Protein AF-A0AAI8MPD8-F1 (afdb_monomer)

Structure (mmCIF, N/CA/C/O backbone):
data_AF-A0AAI8MPD8-F1
#
_entry.id   AF-A0AAI8MPD8-F1
#
loop_
_atom_site.group_PDB
_atom_site.id
_atom_site.type_symbol
_atom_site.label_atom_id
_atom_site.label_alt_id
_atom_site.label_comp_id
_atom_site.label_asym_id
_atom_site.label_entity_id
_atom_site.label_seq_id
_atom_site.pdbx_PDB_ins_code
_atom_site.Cartn_x
_atom_site.Cartn_y
_atom_site.Cartn_z
_atom_site.occupancy
_atom_site.B_iso_or_equiv
_atom_site.auth_seq_id
_atom_site.auth_comp_id
_atom_site.auth_asym_id
_atom_site.auth_atom_id
_atom_site.pdbx_PDB_model_num
ATOM 1 N N . MET A 1 1 ? -17.912 -0.265 3.922 1.00 94.62 1 MET A N 1
ATOM 2 C CA . MET A 1 1 ? -16.822 -0.918 3.163 1.00 94.62 1 MET A CA 1
ATOM 3 C C . MET A 1 1 ? -15.477 -0.473 3.708 1.00 94.62 1 MET A C 1
ATOM 5 O O . MET A 1 1 ? -15.314 0.717 3.981 1.00 94.62 1 MET A O 1
ATOM 9 N N . ARG A 1 2 ? -14.528 -1.399 3.828 1.00 98.38 2 ARG A N 1
ATOM 10 C CA . ARG A 1 2 ? -13.138 -1.128 4.210 1.00 98.38 2 ARG A CA 1
ATOM 11 C C . ARG A 1 2 ? -12.193 -1.411 3.043 1.00 98.38 2 ARG A C 1
ATOM 13 O O . ARG A 1 2 ? -12.148 -2.532 2.544 1.00 98.38 2 ARG A O 1
ATOM 20 N N 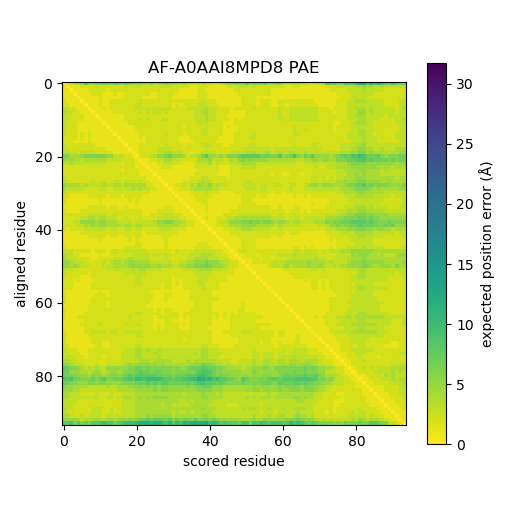. LEU A 1 3 ? -11.462 -0.393 2.601 1.00 98.50 3 LEU A N 1
ATOM 21 C CA . LEU A 1 3 ? -10.522 -0.464 1.481 1.00 98.50 3 LEU A CA 1
ATOM 22 C C . LEU A 1 3 ? -9.086 -0.376 2.000 1.00 98.50 3 LEU A C 1
ATOM 24 O O . LEU A 1 3 ? -8.764 0.555 2.731 1.00 98.50 3 LEU A O 1
ATOM 28 N N . GLY A 1 4 ? -8.222 -1.300 1.592 1.00 98.44 4 GLY A N 1
ATOM 29 C CA . GLY A 1 4 ? -6.776 -1.177 1.751 1.00 98.44 4 GLY A CA 1
ATOM 30 C C . GLY A 1 4 ? -6.140 -0.605 0.488 1.00 98.44 4 GLY A C 1
ATOM 31 O O . GLY A 1 4 ? -6.438 -1.066 -0.613 1.00 98.44 4 GLY A O 1
ATOM 32 N N . ILE A 1 5 ? -5.262 0.381 0.638 1.00 98.44 5 ILE A N 1
ATOM 33 C CA . ILE A 1 5 ? -4.397 0.877 -0.432 1.00 98.44 5 ILE A CA 1
ATOM 34 C C . ILE A 1 5 ? -2.954 0.693 0.020 1.00 98.44 5 ILE A C 1
ATOM 36 O O . ILE A 1 5 ? -2.581 1.109 1.118 1.00 98.44 5 ILE A O 1
ATOM 40 N N . ILE A 1 6 ? -2.150 0.050 -0.814 1.00 98.06 6 ILE A N 1
ATOM 41 C CA . ILE A 1 6 ? -0.782 -0.323 -0.483 1.00 98.06 6 ILE A CA 1
ATOM 42 C C . ILE A 1 6 ? 0.191 0.181 -1.551 1.00 98.06 6 ILE A C 1
ATOM 44 O O . ILE A 1 6 ? -0.055 0.016 -2.741 1.00 98.06 6 ILE A O 1
ATOM 48 N N . GLY A 1 7 ? 1.287 0.798 -1.113 1.00 97.94 7 GLY A N 1
ATOM 49 C CA . GLY A 1 7 ? 2.478 1.057 -1.933 1.00 97.94 7 GLY A CA 1
ATOM 50 C C . GLY A 1 7 ? 3.684 0.290 -1.391 1.00 97.94 7 GLY A C 1
ATOM 51 O O . GLY A 1 7 ? 3.600 -0.311 -0.321 1.00 97.94 7 GLY A O 1
ATOM 52 N N . ALA A 1 8 ? 4.813 0.292 -2.088 1.00 95.94 8 ALA A N 1
ATOM 53 C CA . ALA A 1 8 ? 6.063 -0.300 -1.611 1.00 95.94 8 ALA A CA 1
ATOM 54 C C . ALA A 1 8 ? 6.944 0.718 -0.867 1.00 95.94 8 ALA A C 1
ATOM 56 O O . ALA A 1 8 ? 7.586 0.363 0.126 1.00 95.94 8 ALA A O 1
ATOM 57 N N . MET A 1 9 ? 6.947 1.973 -1.315 1.00 96.69 9 MET A N 1
ATOM 58 C CA . MET A 1 9 ? 7.775 3.070 -0.807 1.00 96.69 9 MET A CA 1
ATOM 59 C C . MET A 1 9 ? 6.918 4.222 -0.269 1.00 96.69 9 MET A C 1
ATOM 61 O O . MET A 1 9 ? 5.717 4.305 -0.531 1.00 96.69 9 MET A O 1
ATOM 65 N N . VAL A 1 10 ? 7.529 5.113 0.513 1.00 96.12 10 VAL A N 1
ATOM 66 C CA . VAL A 1 10 ? 6.817 6.242 1.136 1.00 96.12 10 VAL A CA 1
ATOM 67 C C . VAL A 1 10 ? 6.285 7.189 0.059 1.00 96.12 10 VAL A C 1
ATOM 69 O O . VAL A 1 10 ? 5.129 7.597 0.102 1.00 96.12 10 VAL A O 1
ATOM 72 N N . GLU A 1 11 ? 7.102 7.457 -0.953 1.00 96.69 11 GLU A N 1
ATOM 73 C CA . GLU A 1 11 ? 6.823 8.315 -2.103 1.00 96.69 11 GLU A CA 1
ATOM 74 C C . GLU A 1 11 ? 5.582 7.865 -2.884 1.00 96.69 11 GLU A C 1
ATOM 76 O O . GLU A 1 11 ? 4.879 8.692 -3.456 1.00 96.69 11 GLU A O 1
ATOM 81 N N . GLU A 1 12 ? 5.274 6.567 -2.873 1.00 96.56 12 GLU A N 1
ATOM 82 C CA . GLU A 1 12 ? 4.125 6.004 -3.586 1.00 96.56 12 GLU A CA 1
ATOM 83 C C . GLU A 1 12 ? 2.801 6.220 -2.838 1.00 96.56 12 GLU A C 1
ATOM 85 O O . GLU A 1 12 ? 1.734 6.179 -3.451 1.00 96.56 12 GLU A O 1
ATOM 90 N N . ILE A 1 13 ? 2.846 6.479 -1.524 1.00 97.06 13 ILE A N 1
ATOM 91 C CA . ILE A 1 13 ? 1.649 6.728 -0.708 1.00 97.06 13 ILE A CA 1
ATOM 92 C C . ILE A 1 13 ? 1.483 8.195 -0.302 1.00 97.06 13 ILE A C 1
ATOM 94 O O . ILE A 1 13 ? 0.358 8.614 -0.031 1.00 97.06 13 ILE A O 1
ATOM 98 N N . THR A 1 14 ? 2.562 8.984 -0.267 1.00 97.06 14 THR A N 1
ATOM 99 C CA . THR A 1 14 ? 2.532 10.396 0.150 1.00 97.06 14 THR A CA 1
ATOM 100 C C . THR A 1 14 ? 1.485 11.221 -0.609 1.00 97.06 14 THR A C 1
ATOM 102 O O . THR A 1 14 ? 0.670 11.855 0.063 1.00 97.06 14 THR A O 1
ATOM 105 N N . PRO A 1 15 ? 1.376 11.147 -1.954 1.00 96.94 15 PRO A N 1
ATOM 106 C CA . PRO A 1 15 ? 0.372 11.921 -2.690 1.00 96.94 15 PRO A CA 1
ATOM 107 C C . PRO A 1 15 ? -1.071 11.574 -2.298 1.00 96.94 15 PRO A C 1
ATOM 109 O O . PRO A 1 15 ? -1.967 12.417 -2.341 1.00 96.94 15 PRO A O 1
ATOM 112 N N . LEU A 1 16 ? -1.322 10.321 -1.897 1.00 96.00 16 LEU A N 1
ATOM 113 C CA . LEU A 1 16 ? -2.637 9.904 -1.414 1.00 96.00 16 LEU A CA 1
ATOM 114 C C . LEU A 1 16 ? -2.925 10.493 -0.034 1.00 96.00 16 LEU A C 1
ATOM 116 O O . LEU A 1 16 ? -4.026 10.992 0.193 1.00 96.00 16 LEU A O 1
ATOM 120 N N . LEU A 1 17 ? -1.949 10.447 0.877 1.00 96.69 17 LEU A N 1
ATOM 1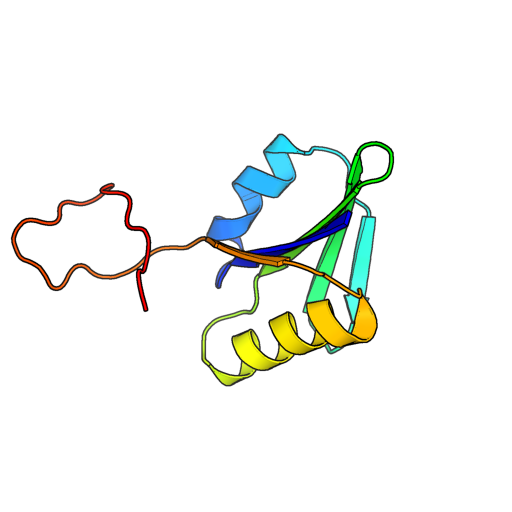21 C CA . LEU A 1 17 ? -2.088 11.026 2.213 1.00 96.69 17 LEU A CA 1
ATOM 122 C C . LEU A 1 17 ? -2.354 12.535 2.131 1.00 96.69 17 LEU A C 1
ATOM 124 O O . LEU A 1 17 ? -3.294 13.014 2.760 1.00 96.69 17 LEU A O 1
ATOM 128 N N . GLU A 1 18 ? -1.615 13.252 1.283 1.00 96.81 18 GLU A N 1
ATOM 129 C CA . GLU A 1 18 ? -1.827 14.681 1.016 1.00 96.81 18 GLU A CA 1
ATOM 130 C C . GLU A 1 18 ? -3.233 14.963 0.475 1.00 96.81 18 GLU A C 1
ATOM 132 O O . GLU A 1 18 ? -3.915 15.870 0.949 1.00 96.81 18 GLU A O 1
ATOM 137 N N . LYS A 1 1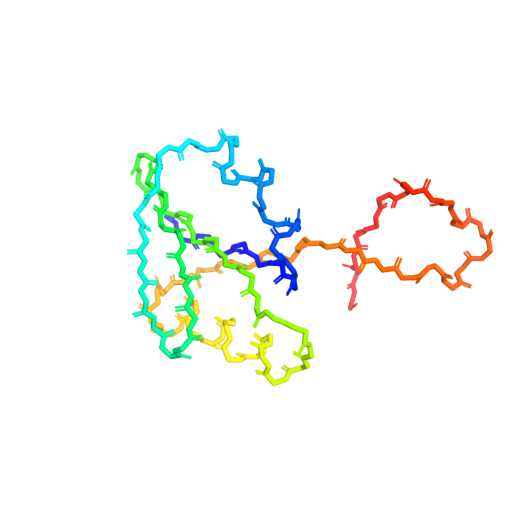9 ? -3.709 14.146 -0.473 1.00 96.06 19 LYS A N 1
ATOM 138 C CA . LYS A 1 19 ? -5.051 14.286 -1.054 1.00 96.06 19 LYS A CA 1
ATOM 139 C C . LYS A 1 19 ? -6.170 14.077 -0.033 1.00 96.06 19 LYS A C 1
ATOM 141 O O . LYS A 1 19 ? -7.215 14.723 -0.128 1.00 96.06 19 LYS A O 1
ATOM 146 N N . PHE A 1 20 ? -6.007 13.141 0.900 1.00 94.19 20 PHE A N 1
ATOM 147 C CA . PHE A 1 20 ? -7.025 12.870 1.916 1.00 94.19 20 PHE A CA 1
ATOM 148 C C . PHE A 1 20 ? -6.959 13.826 3.111 1.00 94.19 20 PHE A C 1
ATOM 150 O O . PHE A 1 20 ? -7.991 14.015 3.764 1.00 94.19 20 PHE A O 1
ATOM 157 N N . GLY A 1 21 ? -5.803 14.447 3.354 1.00 92.50 21 GLY A N 1
ATOM 158 C CA . GLY A 1 21 ? -5.576 15.378 4.451 1.00 92.50 21 GLY A CA 1
ATOM 159 C C . GLY A 1 21 ? -5.470 14.648 5.786 1.00 92.50 21 GLY A C 1
ATOM 160 O O . GLY A 1 21 ? -4.527 13.896 6.027 1.00 92.50 21 GLY A O 1
ATOM 161 N N . GLU A 1 22 ? -6.436 14.872 6.675 1.00 93.88 22 GLU A N 1
ATOM 162 C CA . GLU A 1 22 ? -6.408 14.284 8.014 1.00 93.88 22 GLU A CA 1
ATOM 163 C C . GLU A 1 22 ? -6.586 12.762 7.999 1.00 93.88 22 GLU A C 1
ATOM 165 O O . GLU A 1 22 ? -7.494 12.199 7.381 1.00 93.88 22 GLU A O 1
ATOM 170 N N . HIS A 1 23 ? -5.720 12.091 8.754 1.00 97.19 23 HIS A N 1
ATOM 171 C CA . HIS A 1 23 ? -5.704 1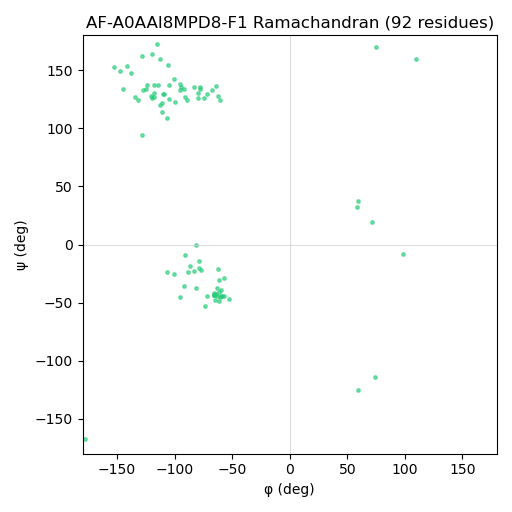0.644 8.899 1.00 97.19 23 HIS A CA 1
ATOM 172 C C . HIS A 1 23 ? -5.227 10.245 10.300 1.00 97.19 23 HIS A C 1
ATOM 174 O O . HIS A 1 23 ? -4.372 10.898 10.909 1.00 97.19 23 HIS A O 1
ATOM 180 N N . LYS A 1 24 ? -5.716 9.113 10.802 1.00 98.00 24 LYS A N 1
ATOM 181 C CA . LYS A 1 24 ? -5.252 8.518 12.057 1.00 98.00 24 LYS A CA 1
ATOM 182 C C . LYS A 1 24 ? -4.109 7.544 11.777 1.00 98.00 24 LYS A C 1
ATOM 184 O O . LYS A 1 24 ? -4.269 6.622 10.986 1.00 98.00 24 LYS A O 1
ATOM 189 N N . LYS A 1 25 ? -2.973 7.701 12.460 1.00 98.12 25 LYS A N 1
ATOM 190 C CA . LYS A 1 25 ? -1.864 6.733 12.393 1.00 98.12 25 LYS A CA 1
ATOM 191 C C . LYS A 1 25 ? -2.104 5.574 13.361 1.00 98.12 25 LYS A C 1
ATOM 193 O O . LYS A 1 25 ? -2.459 5.795 14.517 1.00 98.12 25 LYS A O 1
ATOM 198 N N . ILE A 1 26 ? -1.876 4.351 12.899 1.00 98.44 26 ILE A N 1
ATOM 199 C CA . ILE A 1 26 ? -2.006 3.114 13.672 1.00 98.44 26 ILE A CA 1
ATOM 200 C C . ILE A 1 26 ? -0.744 2.284 13.446 1.00 98.44 26 ILE A C 1
ATOM 202 O O . ILE A 1 26 ? -0.390 1.996 12.305 1.00 98.44 26 ILE A O 1
ATOM 206 N N . GLN A 1 27 ? -0.057 1.902 14.522 1.00 97.94 27 GLN A N 1
ATOM 207 C CA . GLN A 1 27 ? 1.143 1.067 14.444 1.00 97.94 27 GLN A CA 1
ATOM 208 C C . GLN A 1 27 ? 0.794 -0.387 14.751 1.00 97.94 27 GLN A C 1
ATOM 210 O O . GLN A 1 27 ? 0.271 -0.682 15.823 1.00 97.94 27 GLN A O 1
ATOM 215 N N . VAL A 1 28 ? 1.087 -1.291 13.815 1.00 97.12 28 VAL A N 1
ATOM 216 C CA . VAL A 1 28 ? 0.854 -2.737 13.960 1.00 97.12 28 VAL A CA 1
ATOM 217 C C . VAL A 1 28 ? 1.971 -3.489 13.244 1.00 97.12 28 VAL A C 1
ATOM 219 O O . VAL A 1 28 ? 2.328 -3.144 12.119 1.00 97.12 28 VAL A O 1
ATOM 222 N N . GLY A 1 29 ? 2.539 -4.515 13.885 1.00 91.06 29 GLY A N 1
ATOM 223 C CA . GLY A 1 29 ? 3.506 -5.418 13.244 1.00 91.06 29 GLY A CA 1
ATOM 224 C C . GLY A 1 29 ? 4.761 -4.727 12.691 1.00 91.06 29 GLY A C 1
ATOM 225 O O . GLY A 1 29 ? 5.284 -5.139 11.659 1.00 91.06 29 GLY A O 1
ATOM 226 N N . GLY A 1 30 ? 5.219 -3.641 13.325 1.00 94.38 30 GLY A N 1
ATOM 227 C CA . GLY A 1 30 ? 6.386 -2.876 12.863 1.00 94.38 30 GLY A CA 1
ATOM 228 C C . GLY A 1 30 ? 6.148 -2.065 11.579 1.00 94.38 30 GLY A C 1
ATOM 229 O O . GLY A 1 30 ? 7.111 -1.704 10.890 1.00 94.38 30 GLY A O 1
ATOM 230 N N . ASN A 1 31 ? 4.883 -1.795 11.241 1.00 97.62 31 ASN A N 1
ATOM 231 C CA . ASN A 1 31 ? 4.484 -0.909 10.153 1.00 97.62 31 ASN A CA 1
ATOM 232 C C . ASN A 1 31 ? 3.476 0.154 10.631 1.00 97.62 31 ASN A C 1
ATOM 234 O O . ASN A 1 31 ? 2.865 0.015 11.694 1.00 97.62 31 ASN A O 1
ATOM 238 N N . THR A 1 32 ? 3.318 1.224 9.851 1.00 98.25 32 THR A N 1
ATOM 239 C CA . THR A 1 32 ? 2.339 2.292 10.089 1.00 98.25 32 THR A CA 1
ATOM 240 C C . THR A 1 32 ? 1.234 2.234 9.044 1.00 98.25 32 THR A C 1
ATOM 242 O O . THR A 1 32 ? 1.501 2.232 7.845 1.00 98.25 32 THR A O 1
ATOM 245 N N . TYR A 1 33 ? -0.005 2.244 9.520 1.00 98.56 33 TYR A N 1
ATOM 246 C CA . TYR A 1 33 ? -1.216 2.300 8.716 1.00 98.56 33 TYR A CA 1
ATOM 247 C C . TYR A 1 33 ? -1.928 3.622 8.981 1.00 98.56 33 TYR A C 1
ATOM 249 O O . TYR A 1 33 ? -2.033 4.068 10.125 1.00 98.56 33 TYR A O 1
ATOM 257 N N . TYR A 1 34 ? -2.421 4.245 7.923 1.00 98.56 34 TYR A N 1
ATOM 258 C CA . TYR A 1 34 ? -3.126 5.516 7.954 1.00 98.56 34 TYR A CA 1
ATOM 259 C C . TYR A 1 34 ? -4.607 5.241 7.711 1.00 98.56 34 TYR A C 1
ATOM 261 O O . TYR A 1 34 ? -5.001 4.859 6.610 1.00 98.56 34 TYR A O 1
ATOM 269 N N . GLU A 1 35 ? -5.420 5.388 8.752 1.00 98.50 35 GLU A N 1
ATOM 270 C CA . GLU A 1 35 ? -6.870 5.240 8.680 1.00 98.50 35 GLU A CA 1
ATOM 271 C C . GLU A 1 35 ? -7.511 6.584 8.329 1.00 98.50 35 GLU A C 1
ATOM 273 O O . GLU A 1 35 ? -7.342 7.582 9.033 1.00 98.50 35 GLU A O 1
ATOM 278 N N . ILE A 1 36 ? -8.298 6.583 7.260 1.00 98.19 36 ILE A N 1
ATOM 279 C CA . ILE A 1 36 ? -9.130 7.699 6.821 1.00 98.19 36 ILE A CA 1
ATOM 280 C C . ILE A 1 36 ? -10.585 7.243 6.880 1.00 98.19 36 ILE A C 1
ATOM 282 O O . ILE A 1 36 ? -10.943 6.190 6.348 1.00 98.19 36 ILE A O 1
ATOM 286 N N . THR A 1 37 ? -11.441 8.052 7.500 1.00 96.81 37 THR A N 1
ATOM 287 C CA . THR A 1 37 ? -12.887 7.802 7.552 1.00 96.81 37 THR A CA 1
ATOM 288 C C . THR A 1 37 ? -13.608 8.744 6.591 1.00 96.81 37 THR A C 1
ATOM 290 O O . THR A 1 37 ? -13.446 9.961 6.661 1.00 96.81 37 THR A O 1
ATOM 293 N N . LYS A 1 38 ? -14.413 8.185 5.682 1.00 93.50 38 LYS A N 1
ATOM 294 C CA . LYS A 1 38 ? -15.274 8.926 4.748 1.00 93.50 38 LYS A CA 1
ATOM 295 C C . LYS A 1 38 ? -16.696 8.371 4.844 1.00 93.50 38 LYS A C 1
ATOM 297 O O . LYS A 1 38 ? -17.032 7.373 4.207 1.00 93.50 38 LYS A O 1
ATOM 302 N N . GLY A 1 39 ? -17.525 9.000 5.677 1.00 93.50 39 GLY A N 1
ATOM 303 C CA . GLY A 1 39 ? -18.863 8.495 5.996 1.00 93.50 39 GLY A CA 1
ATOM 304 C C . GLY A 1 39 ? -18.793 7.096 6.616 1.00 93.50 39 GLY A C 1
ATOM 305 O O . GLY A 1 39 ? -18.067 6.877 7.581 1.00 93.50 39 GLY A O 1
ATOM 306 N N . VAL A 1 40 ? -19.508 6.134 6.028 1.00 95.44 40 VAL A N 1
ATOM 307 C CA . VAL A 1 40 ? -19.506 4.719 6.457 1.00 95.44 40 VAL A CA 1
ATOM 308 C C . VAL A 1 40 ? -18.316 3.912 5.918 1.00 95.44 40 VAL A C 1
ATOM 310 O O . VAL A 1 40 ? -18.200 2.708 6.170 1.00 95.44 40 VAL A O 1
ATOM 313 N N . HIS A 1 41 ? -17.444 4.543 5.131 1.00 96.44 41 HIS A N 1
ATOM 314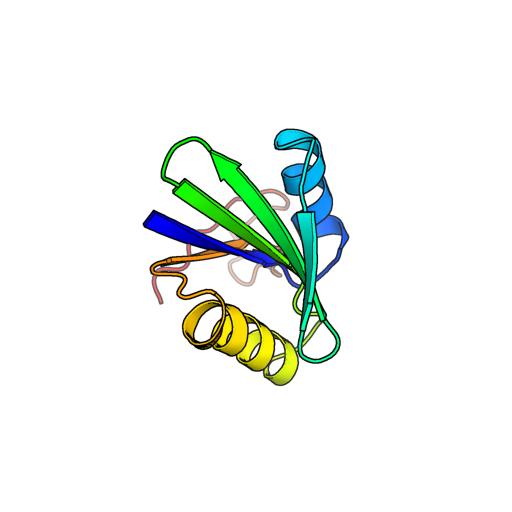 C CA . HIS A 1 41 ? -16.291 3.900 4.517 1.00 96.44 41 HIS A CA 1
ATOM 315 C C . HIS A 1 41 ? -15.016 4.198 5.298 1.00 96.44 41 HIS A C 1
ATOM 317 O O . HIS A 1 41 ? -14.798 5.320 5.763 1.00 96.44 41 HIS A O 1
ATOM 323 N N . LYS A 1 42 ? -14.148 3.189 5.393 1.00 98.00 42 LYS A N 1
ATOM 324 C CA . LYS A 1 42 ? -12.792 3.335 5.925 1.00 98.00 42 LYS A CA 1
ATOM 325 C C . LYS A 1 42 ? -11.775 3.002 4.848 1.00 98.00 42 LYS A C 1
ATOM 327 O O . LYS A 1 42 ? -11.943 2.019 4.126 1.00 98.00 42 LYS A O 1
ATOM 332 N N . ILE A 1 43 ? -10.730 3.811 4.761 1.00 98.38 43 ILE A N 1
ATOM 333 C CA . ILE A 1 43 ? -9.593 3.598 3.870 1.00 98.38 43 ILE A CA 1
ATOM 334 C C . ILE A 1 43 ? -8.357 3.442 4.750 1.00 98.38 43 ILE A C 1
ATOM 336 O O . ILE A 1 43 ? -8.098 4.289 5.601 1.00 98.38 43 ILE A O 1
ATOM 340 N N . PHE A 1 44 ? -7.620 2.356 4.553 1.00 98.56 44 PHE A N 1
ATOM 341 C CA . PHE A 1 44 ? -6.358 2.078 5.224 1.00 98.56 44 PHE A CA 1
ATOM 342 C C . PHE A 1 44 ? -5.240 2.168 4.197 1.00 98.56 44 PHE A C 1
ATOM 344 O O . PHE A 1 44 ? -5.182 1.355 3.278 1.00 98.56 44 PHE A O 1
ATOM 351 N N . ILE A 1 45 ? -4.362 3.151 4.350 1.00 98.50 45 ILE A N 1
ATOM 352 C CA . ILE A 1 45 ? -3.201 3.339 3.479 1.00 98.50 45 ILE A CA 1
ATOM 353 C C . ILE A 1 45 ? -1.959 2.878 4.2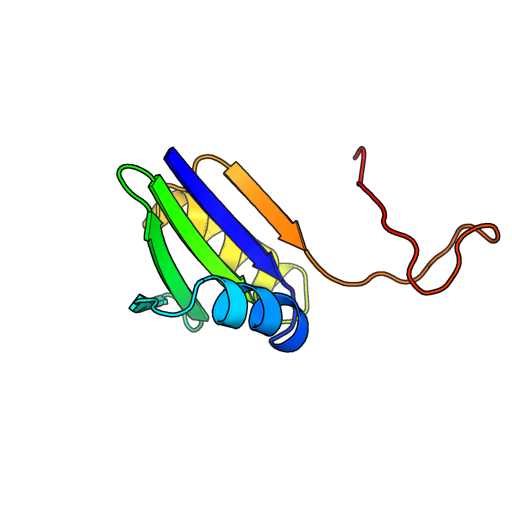35 1.00 98.50 45 ILE A C 1
ATOM 355 O O . ILE A 1 45 ? -1.826 3.171 5.419 1.00 98.50 45 ILE A O 1
ATOM 359 N N . ALA A 1 46 ? -1.052 2.154 3.590 1.00 98.38 46 ALA A N 1
ATOM 360 C CA . ALA A 1 46 ? 0.275 1.875 4.136 1.00 98.38 46 ALA A CA 1
ATOM 361 C C . ALA A 1 46 ? 1.272 1.650 3.002 1.00 98.38 46 ALA A C 1
ATOM 363 O O . ALA A 1 46 ? 0.894 1.174 1.934 1.00 98.38 46 ALA A O 1
ATOM 364 N N . TYR A 1 47 ? 2.550 1.929 3.240 1.00 97.56 47 TYR A N 1
ATOM 365 C CA . TYR A 1 47 ? 3.604 1.396 2.385 1.00 97.56 47 TYR A CA 1
ATOM 366 C C . TYR A 1 47 ? 4.132 0.114 3.032 1.00 97.56 47 TYR A C 1
ATOM 368 O O . TYR A 1 47 ? 4.282 0.043 4.253 1.00 97.56 47 TYR A O 1
ATOM 376 N N . SER A 1 48 ? 4.382 -0.931 2.252 1.00 95.94 48 SER A N 1
ATOM 377 C CA . SER A 1 48 ? 4.800 -2.221 2.796 1.00 95.94 48 SER A CA 1
ATOM 378 C C . SER A 1 48 ? 6.257 -2.262 3.216 1.00 95.94 48 SER A C 1
ATOM 380 O O . SER A 1 48 ? 6.597 -3.098 4.050 1.00 95.94 48 SER A O 1
ATOM 382 N N . LYS A 1 49 ? 7.094 -1.371 2.664 1.00 94.69 49 LYS A N 1
ATOM 383 C CA . LYS A 1 49 ? 8.532 -1.577 2.407 1.00 94.69 49 LYS A CA 1
ATOM 384 C C . LYS A 1 49 ? 8.739 -2.499 1.200 1.00 94.69 49 LYS A C 1
ATOM 386 O O . LYS A 1 49 ? 7.797 -3.110 0.689 1.00 94.69 49 LYS A O 1
ATOM 391 N N . ILE A 1 50 ? 9.982 -2.601 0.742 1.00 93.38 50 ILE A N 1
ATOM 392 C CA . ILE A 1 50 ? 10.341 -3.361 -0.459 1.00 93.38 50 ILE A CA 1
ATOM 393 C C . ILE A 1 50 ? 10.384 -4.864 -0.157 1.00 93.38 50 ILE A C 1
ATOM 395 O O . ILE A 1 50 ? 10.983 -5.301 0.823 1.00 93.38 50 ILE A O 1
ATOM 399 N N . GLY A 1 51 ? 9.802 -5.667 -1.048 1.00 94.56 51 GLY A N 1
ATOM 400 C CA . GLY A 1 51 ? 9.976 -7.118 -1.068 1.00 94.56 51 GLY A CA 1
ATOM 401 C C . GLY A 1 51 ? 8.746 -7.926 -0.649 1.00 94.56 51 GLY A C 1
ATOM 402 O O . GLY A 1 51 ? 7.834 -7.458 0.031 1.00 94.56 51 GLY A O 1
ATOM 403 N N . LYS A 1 52 ? 8.742 -9.197 -1.067 1.00 97.00 52 LYS A N 1
ATOM 404 C CA . LYS A 1 52 ? 7.574 -10.092 -0.997 1.00 97.00 52 LYS A CA 1
ATOM 405 C C . LYS A 1 52 ? 7.075 -10.344 0.429 1.00 97.00 52 LYS A C 1
ATOM 407 O O . LYS A 1 52 ? 5.872 -10.336 0.659 1.00 97.00 52 LYS A O 1
ATOM 412 N N . VAL A 1 53 ? 7.985 -10.530 1.388 1.00 97.38 53 VAL A N 1
ATOM 413 C CA . VAL A 1 53 ? 7.631 -10.800 2.797 1.00 97.38 53 VAL A CA 1
ATOM 414 C C . VAL A 1 53 ? 6.927 -9.595 3.424 1.00 97.38 53 VAL A C 1
ATOM 416 O O . VAL A 1 53 ? 5.899 -9.735 4.082 1.00 97.38 53 VAL A O 1
ATOM 419 N N . HIS A 1 54 ? 7.450 -8.400 3.165 1.00 97.31 54 HIS A N 1
ATOM 420 C CA . HIS A 1 54 ? 6.903 -7.146 3.664 1.00 97.31 54 HIS A CA 1
ATOM 421 C C . HIS A 1 54 ? 5.518 -6.833 3.085 1.00 97.31 54 HIS A C 1
ATOM 423 O O . HIS A 1 54 ? 4.602 -6.469 3.832 1.00 97.31 54 HIS A O 1
ATOM 429 N N . ALA A 1 55 ? 5.340 -7.037 1.778 1.00 97.56 55 ALA A N 1
ATOM 430 C CA . ALA A 1 55 ? 4.044 -6.899 1.122 1.00 97.56 55 ALA A CA 1
ATOM 431 C C . ALA A 1 55 ? 3.018 -7.897 1.686 1.00 97.56 55 ALA A C 1
ATOM 433 O O . ALA A 1 55 ? 1.931 -7.491 2.100 1.00 97.56 55 ALA A O 1
ATOM 434 N N . ALA A 1 56 ? 3.388 -9.178 1.794 1.00 98.12 56 ALA A N 1
ATOM 435 C CA . ALA A 1 56 ? 2.517 -10.225 2.325 1.00 98.12 56 ALA A CA 1
ATOM 436 C C . ALA A 1 56 ? 2.070 -9.940 3.767 1.00 98.12 56 ALA A C 1
ATOM 438 O O . ALA A 1 56 ? 0.885 -10.061 4.076 1.00 98.12 56 ALA A O 1
ATOM 439 N N . LEU A 1 57 ? 2.986 -9.504 4.638 1.00 98.06 57 LEU A N 1
ATOM 440 C CA . LEU A 1 57 ? 2.669 -9.141 6.021 1.00 98.06 57 LEU A CA 1
ATOM 441 C C . LEU A 1 57 ? 1.707 -7.947 6.093 1.00 98.06 57 LEU A C 1
ATOM 443 O O . LEU A 1 57 ? 0.742 -7.965 6.860 1.00 98.06 57 LEU A O 1
ATOM 447 N N . THR A 1 58 ? 1.954 -6.921 5.277 1.00 98.38 58 THR A N 1
ATOM 448 C CA . THR A 1 58 ? 1.145 -5.695 5.263 1.00 98.38 58 THR A CA 1
ATOM 449 C C . THR A 1 58 ? -0.282 -5.981 4.799 1.00 98.38 58 THR A C 1
ATOM 451 O O . THR A 1 58 ? -1.239 -5.608 5.478 1.00 98.38 58 THR A O 1
ATOM 454 N N . VAL A 1 59 ? -0.442 -6.722 3.697 1.00 98.31 59 VAL A N 1
ATOM 455 C CA . VAL A 1 59 ? -1.763 -7.117 3.182 1.00 98.31 59 VAL A CA 1
ATOM 456 C C . VAL A 1 59 ? -2.475 -8.066 4.146 1.00 98.31 59 VAL A C 1
ATOM 458 O O . VAL A 1 59 ? -3.658 -7.876 4.420 1.00 98.31 59 VAL A O 1
ATOM 461 N N . SER A 1 60 ? -1.764 -9.037 4.730 1.00 98.44 60 SER A N 1
ATOM 462 C CA . SER A 1 60 ? -2.352 -9.940 5.730 1.00 98.44 60 SER A CA 1
ATOM 463 C C . SER A 1 60 ? -2.875 -9.166 6.940 1.00 98.44 60 SER A C 1
ATOM 465 O O . SER A 1 60 ? -3.964 -9.450 7.429 1.00 98.44 60 SER A O 1
ATOM 467 N N . THR A 1 61 ? -2.152 -8.136 7.386 1.00 98.50 61 THR A N 1
ATOM 468 C CA . THR A 1 61 ? -2.607 -7.254 8.471 1.00 98.50 61 THR A CA 1
ATOM 469 C C . THR A 1 61 ? -3.846 -6.454 8.056 1.00 98.50 61 THR A C 1
ATOM 471 O O . THR A 1 61 ? -4.809 -6.379 8.818 1.00 98.50 61 THR A O 1
ATOM 474 N N . MET A 1 62 ? -3.873 -5.902 6.836 1.00 98.56 62 MET A N 1
ATOM 475 C CA . MET A 1 62 ? -5.054 -5.207 6.301 1.00 98.56 62 MET A CA 1
ATOM 476 C C . MET A 1 62 ? -6.301 -6.090 6.289 1.00 98.56 62 MET A C 1
ATOM 478 O O . MET A 1 62 ? -7.369 -5.648 6.709 1.00 98.56 62 MET A O 1
ATOM 482 N N . ILE A 1 63 ? -6.167 -7.341 5.859 1.00 98.62 63 ILE A N 1
ATOM 483 C CA . ILE A 1 63 ? -7.291 -8.274 5.774 1.00 98.62 63 ILE A CA 1
ATOM 484 C C . ILE A 1 63 ? -7.704 -8.757 7.168 1.00 98.62 63 ILE A C 1
ATOM 486 O O . ILE A 1 63 ? -8.866 -8.637 7.542 1.00 98.62 63 ILE A O 1
ATOM 490 N N . LEU A 1 64 ? -6.769 -9.281 7.960 1.00 98.44 64 LEU A N 1
ATOM 491 C CA . LEU A 1 64 ? -7.097 -9.990 9.201 1.00 98.44 64 LEU A CA 1
ATOM 492 C C . LEU A 1 64 ? -7.366 -9.048 10.377 1.00 98.44 64 LEU A C 1
ATOM 494 O O . LEU A 1 64 ? -8.247 -9.318 11.188 1.00 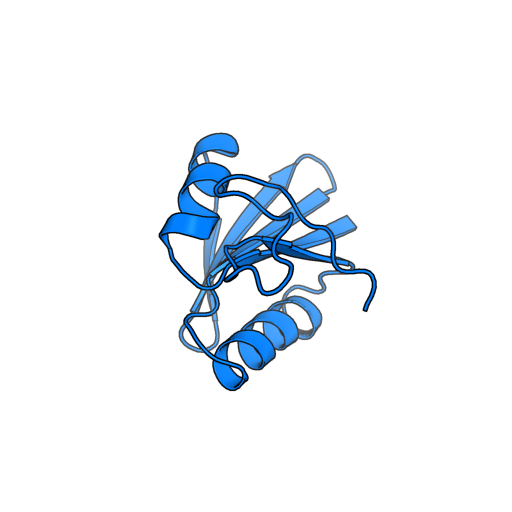98.44 64 LEU A O 1
ATOM 498 N N . HIS A 1 65 ? -6.619 -7.946 10.482 1.00 97.75 65 HIS A N 1
ATOM 499 C CA . HIS A 1 65 ? -6.732 -7.020 11.610 1.00 97.75 65 HIS A CA 1
ATOM 500 C C . HIS A 1 65 ? -7.674 -5.851 11.303 1.00 97.75 65 HIS A C 1
ATOM 502 O O . HIS A 1 65 ? -8.539 -5.521 12.113 1.00 97.75 65 HIS A O 1
ATOM 508 N N . PHE A 1 66 ? -7.548 -5.238 10.121 1.00 98.06 66 PHE A N 1
ATOM 509 C CA . PHE A 1 66 ? -8.388 -4.097 9.738 1.00 98.06 66 PHE A CA 1
ATOM 510 C C . PHE A 1 66 ? -9.675 -4.486 9.008 1.00 98.06 66 PHE A C 1
ATOM 512 O O . PHE A 1 66 ? -10.550 -3.627 8.860 1.00 98.06 66 PHE A O 1
ATOM 519 N N . GLN A 1 67 ? -9.832 -5.761 8.630 1.00 98.38 67 GLN A N 1
ATOM 520 C CA . GLN A 1 67 ? -10.998 -6.286 7.913 1.00 98.38 67 GLN A CA 1
ATOM 521 C C . GLN A 1 67 ? -11.225 -5.590 6.564 1.00 98.38 67 GLN A C 1
ATOM 523 O O . GLN A 1 67 ? -12.363 -5.313 6.187 1.00 98.38 67 GLN A O 1
ATOM 528 N N . CYS A 1 68 ? -10.147 -5.250 5.849 1.00 98.62 68 CYS A N 1
ATOM 529 C CA . CYS A 1 68 ? -10.244 -4.723 4.490 1.00 98.62 68 CYS A CA 1
ATOM 530 C C . CYS A 1 68 ? -10.872 -5.765 3.556 1.00 98.62 68 CYS A C 1
ATOM 532 O O . CYS A 1 68 ? -10.403 -6.895 3.462 1.00 98.62 68 CYS A O 1
ATOM 534 N N . GLU A 1 69 ? -11.912 -5.354 2.837 1.00 98.50 69 GLU A N 1
ATOM 535 C CA . GLU A 1 69 ? -12.669 -6.193 1.900 1.00 98.50 69 GLU A CA 1
ATOM 536 C C . GLU A 1 69 ? -12.059 -6.164 0.493 1.00 98.50 69 GLU A C 1
ATOM 538 O O . GLU A 1 69 ? -12.267 -7.071 -0.309 1.00 98.50 69 GLU A O 1
ATOM 543 N N . LYS A 1 70 ? -11.322 -5.094 0.176 1.00 98.31 70 LYS A N 1
ATOM 544 C CA . LYS A 1 70 ? -10.635 -4.890 -1.102 1.00 98.31 70 LYS A CA 1
ATOM 545 C C . LYS A 1 70 ? -9.249 -4.315 -0.864 1.00 98.31 70 LYS A C 1
ATOM 547 O O . LYS A 1 70 ? -9.065 -3.533 0.069 1.00 98.31 70 LYS A O 1
ATOM 552 N N . ILE A 1 71 ? -8.311 -4.672 -1.735 1.00 98.38 71 ILE A N 1
ATOM 553 C CA . ILE A 1 71 ? -6.933 -4.177 -1.728 1.00 98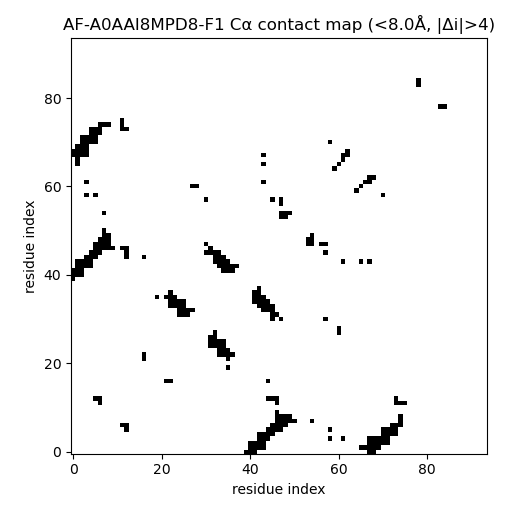.38 71 ILE A CA 1
ATOM 554 C C . ILE A 1 71 ? -6.620 -3.587 -3.102 1.00 98.38 71 ILE A C 1
ATOM 556 O O . ILE A 1 71 ? -6.914 -4.206 -4.122 1.00 98.38 71 ILE A O 1
ATOM 560 N N . ILE A 1 72 ? -6.020 -2.400 -3.121 1.00 97.94 72 ILE A N 1
ATOM 561 C CA . ILE A 1 72 ? -5.457 -1.768 -4.315 1.00 97.94 72 ILE A CA 1
ATOM 562 C C . ILE A 1 72 ? -3.968 -1.570 -4.069 1.00 97.94 72 ILE A C 1
ATOM 564 O O . ILE A 1 72 ? -3.589 -0.953 -3.075 1.00 97.94 72 ILE A O 1
ATOM 568 N N . PHE A 1 73 ? -3.134 -2.069 -4.975 1.00 97.38 73 PHE A N 1
ATOM 569 C CA . PHE A 1 73 ? -1.714 -1.737 -4.995 1.00 97.38 73 PHE A CA 1
ATOM 570 C C . PHE A 1 73 ? -1.471 -0.572 -5.959 1.00 97.38 73 PHE A C 1
ATOM 572 O O . PHE A 1 73 ? -2.010 -0.568 -7.064 1.00 97.38 73 PHE A O 1
ATOM 579 N N . SER A 1 74 ? -0.666 0.403 -5.543 1.00 95.31 74 SER A N 1
ATOM 580 C CA . SER A 1 74 ? -0.218 1.524 -6.370 1.00 95.31 74 SER A CA 1
ATOM 581 C C . SER A 1 74 ? 1.278 1.718 -6.181 1.00 95.31 74 SER A C 1
ATOM 583 O O . SER A 1 74 ? 1.744 1.866 -5.055 1.00 95.31 74 SER A O 1
ATOM 585 N N . GLY A 1 75 ? 2.022 1.749 -7.280 1.00 94.88 75 GLY A N 1
ATOM 586 C CA . GLY A 1 75 ? 3.466 1.930 -7.260 1.00 94.88 75 GLY A CA 1
ATOM 587 C C . GLY A 1 75 ? 4.046 1.983 -8.665 1.00 94.88 75 GLY A C 1
ATOM 588 O O . GLY A 1 75 ? 3.308 2.111 -9.643 1.00 94.88 75 GLY A O 1
ATOM 589 N N . VAL A 1 76 ? 5.366 1.877 -8.758 1.00 95.44 76 VAL A N 1
ATOM 590 C CA . VAL A 1 76 ? 6.096 1.890 -10.033 1.00 95.44 76 VAL A CA 1
ATOM 591 C C . VAL A 1 76 ? 6.602 0.503 -10.429 1.00 95.44 76 VAL A C 1
ATOM 593 O O . VAL A 1 76 ? 6.842 -0.363 -9.588 1.00 95.44 76 VAL A O 1
ATOM 596 N N . ALA A 1 77 ? 6.790 0.293 -11.732 1.00 94.50 77 ALA A N 1
ATOM 597 C CA . ALA A 1 77 ? 7.345 -0.937 -12.289 1.00 94.50 77 ALA A CA 1
ATOM 598 C C . ALA A 1 77 ? 8.281 -0.636 -13.468 1.00 94.50 77 ALA A C 1
ATOM 600 O O . ALA A 1 77 ? 8.138 0.378 -14.151 1.00 94.50 77 ALA A O 1
ATOM 601 N N . GLY A 1 78 ? 9.237 -1.536 -13.714 1.00 94.38 78 GLY A N 1
ATOM 602 C CA . GLY A 1 78 ? 10.065 -1.505 -14.919 1.00 94.38 78 GLY A CA 1
ATOM 603 C C . GLY A 1 78 ? 9.314 -2.092 -16.115 1.00 94.38 78 GLY A C 1
ATOM 604 O O . GLY A 1 78 ? 8.765 -3.190 -16.020 1.00 94.38 78 GLY A O 1
ATOM 605 N N . GLY A 1 79 ? 9.297 -1.375 -17.239 1.00 92.88 79 GLY A N 1
ATOM 606 C CA . GLY A 1 79 ? 8.679 -1.845 -18.479 1.00 92.88 79 GLY A CA 1
ATOM 607 C C . GLY A 1 79 ? 9.527 -2.917 -19.167 1.00 92.88 79 GLY A C 1
ATOM 608 O O . GLY A 1 79 ? 10.707 -2.701 -19.426 1.00 92.88 79 GLY A O 1
ATOM 609 N N . LEU A 1 80 ? 8.923 -4.068 -19.469 1.00 92.88 80 LEU A N 1
ATOM 610 C CA . LEU A 1 80 ? 9.538 -5.120 -20.296 1.00 92.88 80 LEU A CA 1
ATOM 611 C C . LEU A 1 80 ? 9.038 -5.099 -21.746 1.00 92.88 80 LEU A C 1
ATOM 613 O O . LEU A 1 80 ? 9.728 -5.575 -22.642 1.00 92.88 80 LEU A O 1
ATOM 617 N N . ASN A 1 81 ? 7.836 -4.567 -21.977 1.00 93.50 81 ASN A N 1
ATOM 618 C CA . ASN A 1 81 ? 7.309 -4.354 -23.319 1.00 93.50 81 ASN A CA 1
ATOM 619 C C . ASN A 1 81 ? 7.935 -3.076 -23.903 1.00 93.50 81 ASN A C 1
ATOM 621 O O . ASN A 1 81 ? 7.865 -2.022 -23.274 1.00 93.50 81 ASN A O 1
ATOM 625 N N . ALA A 1 82 ? 8.531 -3.184 -25.092 1.00 94.38 82 ALA A N 1
ATOM 626 C CA . ALA A 1 82 ? 9.214 -2.090 -25.781 1.00 94.38 82 ALA A CA 1
ATOM 627 C C . ALA A 1 82 ? 8.290 -0.914 -26.144 1.00 94.38 82 ALA A C 1
ATOM 629 O O . ALA A 1 82 ? 8.772 0.201 -26.330 1.00 94.38 82 ALA A O 1
ATOM 630 N N . ASP A 1 83 ? 6.979 -1.149 -26.211 1.00 95.50 83 ASP A N 1
ATOM 631 C CA . ASP A 1 83 ? 5.996 -0.104 -26.493 1.00 95.50 83 ASP A CA 1
ATOM 632 C C . ASP A 1 83 ? 5.679 0.766 -25.265 1.00 95.50 83 ASP A C 1
ATOM 634 O O . ASP A 1 83 ? 5.093 1.840 -25.414 1.00 95.50 83 ASP A O 1
ATOM 638 N N . LEU A 1 84 ? 6.072 0.331 -24.059 1.00 95.94 84 LEU A N 1
ATOM 639 C CA . LEU A 1 84 ? 5.829 1.071 -22.822 1.00 95.94 84 LEU A CA 1
ATOM 640 C C . LEU A 1 84 ? 6.814 2.221 -22.654 1.00 95.94 84 LEU A C 1
ATOM 642 O O . LEU A 1 84 ? 8.032 2.060 -22.761 1.00 95.94 84 LEU A O 1
ATOM 646 N N . LYS A 1 85 ? 6.273 3.381 -22.298 1.00 96.44 85 LYS A N 1
ATOM 647 C CA . LYS A 1 85 ? 7.017 4.612 -22.053 1.00 96.44 85 LYS A CA 1
ATOM 648 C C . LYS A 1 85 ? 6.961 4.998 -20.581 1.00 96.44 85 LYS A C 1
ATOM 650 O O . LYS A 1 85 ? 6.096 4.576 -19.815 1.00 96.44 85 LYS A O 1
ATOM 655 N N . VAL A 1 86 ? 7.914 5.835 -20.171 1.00 96.31 86 VAL A N 1
ATOM 656 C CA . VAL A 1 86 ? 7.924 6.408 -18.820 1.00 96.31 86 VAL A CA 1
ATOM 657 C C . VAL A 1 86 ? 6.646 7.220 -18.613 1.00 96.31 86 VAL A C 1
ATOM 659 O O . VAL A 1 86 ? 6.371 8.144 -19.374 1.00 96.31 86 VAL A O 1
ATOM 662 N N . GLY A 1 87 ? 5.899 6.881 -17.562 1.00 95.50 87 GLY A N 1
ATOM 663 C CA . GLY A 1 87 ? 4.633 7.528 -17.213 1.00 95.50 87 GLY A CA 1
ATOM 664 C C . GLY A 1 87 ? 3.384 6.783 -17.686 1.00 95.50 87 GLY A C 1
ATOM 665 O O . GLY A 1 87 ? 2.289 7.153 -17.264 1.00 95.50 87 GLY A O 1
ATOM 666 N N . ASP A 1 88 ? 3.522 5.728 -18.493 1.00 96.62 88 ASP A N 1
ATOM 667 C CA . ASP A 1 88 ? 2.378 4.900 -18.874 1.00 96.62 88 ASP A CA 1
ATOM 668 C C . ASP A 1 88 ? 1.779 4.200 -17.646 1.00 96.62 88 ASP A C 1
ATOM 670 O O . ASP A 1 88 ? 2.489 3.661 -16.792 1.00 96.62 88 ASP A O 1
ATOM 674 N N . LEU A 1 89 ? 0.445 4.207 -17.562 1.00 95.75 89 LEU A N 1
ATOM 675 C CA . LEU A 1 89 ? -0.300 3.530 -16.504 1.00 95.75 89 LEU A CA 1
ATOM 676 C C . LEU A 1 89 ? -0.672 2.118 -16.940 1.00 95.75 89 LEU A C 1
ATOM 678 O O . LEU A 1 89 ? -1.205 1.904 -18.027 1.00 95.75 89 LEU A O 1
ATOM 682 N N . LEU A 1 90 ? -0.443 1.162 -16.045 1.00 94.69 90 LEU A N 1
ATOM 683 C CA . LEU A 1 90 ? -0.716 -0.248 -16.276 1.00 94.69 90 LEU A CA 1
ATOM 684 C C . LEU A 1 90 ? -1.645 -0.793 -15.200 1.00 94.69 90 LEU A C 1
ATOM 686 O O . LEU A 1 90 ? -1.472 -0.534 -14.009 1.00 94.69 90 LEU A O 1
ATOM 690 N N . LEU A 1 91 ? -2.608 -1.595 -15.639 1.00 95.62 91 LEU A N 1
ATOM 691 C CA . LEU A 1 91 ? -3.453 -2.407 -14.777 1.00 95.62 91 LEU A CA 1
ATOM 692 C C . LEU A 1 91 ? -3.085 -3.867 -15.020 1.00 95.62 91 LEU A C 1
ATOM 694 O O . LEU A 1 91 ? -3.137 -4.342 -16.152 1.00 95.62 91 LEU A O 1
ATOM 698 N N . ALA A 1 92 ? -2.677 -4.564 -13.963 1.00 95.06 92 ALA A N 1
ATOM 699 C CA . ALA A 1 92 ? -2.366 -5.981 -14.059 1.00 95.06 92 ALA A CA 1
ATOM 700 C C . ALA A 1 92 ? -3.657 -6.794 -14.235 1.00 95.06 92 ALA A C 1
ATOM 702 O O . ALA A 1 92 ? -4.602 -6.639 -13.462 1.00 95.06 92 ALA A O 1
ATOM 703 N N . GLU A 1 93 ? -3.680 -7.679 -15.231 1.00 94.88 93 GLU A N 1
ATOM 704 C CA . GLU A 1 93 ? -4.778 -8.636 -15.436 1.00 94.88 93 GLU A CA 1
ATOM 705 C C . GLU A 1 93 ? -4.593 -9.929 -14.622 1.00 94.88 93 GLU A C 1
ATOM 707 O O . GLU A 1 93 ? -5.553 -10.674 -14.423 1.00 94.88 93 GLU A O 1
ATOM 712 N N . LYS A 1 94 ? -3.362 -10.205 -14.169 1.00 90.31 94 LYS A N 1
ATOM 713 C CA . LYS A 1 94 ? -2.965 -11.406 -13.424 1.00 90.31 94 LYS A CA 1
ATOM 714 C C . LYS A 1 94 ? -1.736 -11.163 -12.556 1.00 90.31 94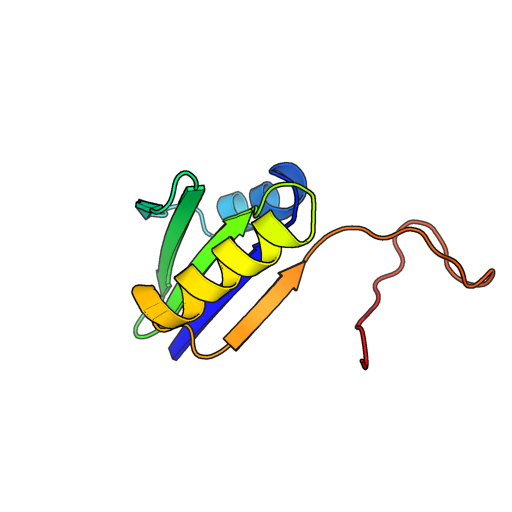 LYS A C 1
ATOM 716 O O . LYS A 1 94 ? -0.893 -10.330 -12.963 1.00 90.31 94 LYS A O 1
#

Secondary structure (DSSP, 8-state):
-EEEEEESSHHHHHHHHHHH---EEEEETTEEEEEEEETTEEEEEEE--SSHHHHHHHHHHHHHTT--SEEEE-------STT--TT-------

Organism: NCBI:txid537971

Sequence (94 aa):
MRLGIIGAMVEEITPLLEKFGEHKKIQVGGNTYYEITKGVHKIFIAYSKIGKVHAALTVSTMILHFQCEKIIFSGVAGGLNADLKVGDLLLAEK

InterPro domains:
  IPR000845 Nucleoside phosphorylase domain [PF01048] (2-93)
  IPR035994 Nucleoside phosphorylase superfamily [G3DSA:3.40.50.1580] (1-94)
  IPR035994 Nucleoside phosphorylase superfamily [SSF53167] (1-93)

Nearest PDB structures (foldseek):
  4jwt-assembly1_A-2  TM=9.843E-01  e=4.856E-10  Sulfurimonas denitrificans DSM 1251
  4bn0-assembly2_C  TM=9.484E-01  e=4.543E-10  Helicobacter pylori 26695
  6aym-assembly1_A  TM=9.576E-01  e=2.931E-09  Campylobacter jejuni
  4g41-assembly1_B  TM=9.315E-01  e=5.486E-08  Streptococcus pyogenes ATCC 10782
  1z5n-assembly1_B  TM=9.015E-01  e=9.344E-08  Escherichia coli

Mean predicted aligned error: 2.64 Å

pLDDT: mean 96.57, std 1.89, range [90.31, 98.62]

Solvent-accessible surface area (backbone atoms only — not comparable to full-atom values): 5633 Å² total; per-residue (Å²): 94,32,36,31,39,37,15,44,43,66,80,54,40,47,68,57,47,64,73,65,56,77,62,47,80,45,80,57,96,94,42,60,34,34,41,32,79,58,87,84,31,38,38,37,38,34,44,35,42,81,57,70,69,35,40,52,52,46,53,49,43,36,40,74,73,68,55,30,79,45,78,44,80,46,75,87,80,85,75,85,54,88,87,62,54,95,86,67,86,83,80,81,92,120

Foldseek 3Di:
DEEEEEEQDPVQCVVVCVVQPDWDWDDDPNWIWTWGDDPPYIYIYTYQHDDDVSVVVVVCCCCPVVVHPYYHYTYDDDDPDPVDDPPDDDDDPD

Radius of gyration: 14.06 Å; Cα contacts (8 Å, |Δi|>4): 148; chains: 1; bounding box: 30×27×41 Å